Protein AF-A0A2D4F8S1-F1 (afdb_monomer)

Organism: Micrurus corallinus (NCBI:txid54390)

Secondary structure (DSSP, 8-state):
------SSS-HHHHHHHHHHHHHH---HHHHHHHSTT---B-TTTSSSB--HHIIIIISHHHHHHHHHHHHHHHHHHTS-----HHHHTT----HHHHTT--

pLDDT: mean 84.03, std 15.32, range [35.69, 96.81]

Radius of gyration: 16.52 Å; Cα contacts (8 Å, |Δi|>4): 93; chains: 1; bounding box: 37×22×46 Å

Structure (mmCIF, N/CA/C/O backbone):
data_AF-A0A2D4F8S1-F1
#
_entry.id   AF-A0A2D4F8S1-F1
#
loop_
_atom_site.group_PDB
_atom_site.id
_atom_site.type_symbol
_atom_site.label_atom_id
_atom_site.label_alt_id
_atom_site.label_comp_id
_atom_site.label_asym_id
_atom_site.label_entity_id
_atom_site.label_seq_id
_atom_site.pdbx_PDB_ins_code
_atom_site.Cartn_x
_atom_site.Cartn_y
_atom_site.Cartn_z
_atom_site.occupancy
_atom_site.B_iso_or_equiv
_atom_site.auth_seq_id
_atom_site.auth_comp_id
_atom_site.auth_asym_id
_atom_site.auth_atom_id
_atom_site.pdbx_PDB_model_num
ATOM 1 N N . TRP A 1 1 ? -17.688 -1.858 -0.397 1.00 44.00 1 TRP A N 1
ATOM 2 C CA . TRP A 1 1 ? -17.662 -0.426 -0.772 1.00 44.00 1 TRP A CA 1
ATOM 3 C C . TRP A 1 1 ? -18.446 0.490 0.177 1.00 44.00 1 TRP A C 1
ATOM 5 O O . TRP A 1 1 ? -18.243 1.694 0.109 1.00 44.00 1 TRP A O 1
ATOM 15 N N . SER A 1 2 ? -19.278 -0.029 1.090 1.00 47.50 2 SER A N 1
ATOM 16 C CA . SER A 1 2 ? -20.077 0.763 2.047 1.00 47.50 2 SER A CA 1
ATOM 17 C C . SER A 1 2 ? -19.371 1.128 3.368 1.00 47.50 2 SER A C 1
ATOM 19 O O . SER A 1 2 ? -19.903 1.921 4.135 1.00 47.50 2 SER A O 1
ATOM 21 N N . GLN A 1 3 ? -18.172 0.602 3.638 1.00 55.06 3 GLN A N 1
ATOM 22 C CA . GLN A 1 3 ? -17.502 0.703 4.945 1.00 55.06 3 GLN A CA 1
ATOM 23 C C . GLN A 1 3 ? -16.274 1.619 4.905 1.00 55.06 3 GLN A C 1
ATOM 25 O O . GLN A 1 3 ? -15.139 1.160 4.966 1.00 55.06 3 GLN A O 1
ATOM 30 N N . ASN A 1 4 ? -16.475 2.926 4.742 1.00 49.56 4 ASN A N 1
ATOM 31 C CA . ASN A 1 4 ? -15.375 3.891 4.789 1.00 49.56 4 ASN A CA 1
ATOM 32 C C . ASN A 1 4 ? -15.667 4.985 5.817 1.00 49.56 4 ASN A C 1
ATOM 34 O O . ASN A 1 4 ? -16.560 5.807 5.619 1.00 49.56 4 ASN A O 1
ATOM 38 N N . TYR A 1 5 ? -14.857 5.036 6.878 1.00 48.81 5 TYR A N 1
ATOM 39 C CA . TYR A 1 5 ? -14.778 6.188 7.775 1.00 48.81 5 TYR A CA 1
ATOM 40 C C . TYR A 1 5 ? -14.303 7.414 6.971 1.00 48.81 5 TYR A C 1
ATOM 42 O O . TYR A 1 5 ? -13.324 7.369 6.204 1.00 48.81 5 TYR A O 1
ATOM 50 N N . LYS A 1 6 ? -15.071 8.502 7.058 1.00 47.81 6 LYS A N 1
ATOM 51 C CA . LYS A 1 6 ? -14.933 9.673 6.191 1.00 47.81 6 LYS A CA 1
ATOM 52 C C . LYS A 1 6 ? -13.911 10.660 6.765 1.00 47.81 6 LYS A C 1
ATOM 54 O O . LYS A 1 6 ? -14.285 11.664 7.347 1.00 47.81 6 LYS A O 1
ATOM 59 N N . MET A 1 7 ? -12.622 10.415 6.523 1.00 52.19 7 MET A N 1
ATOM 60 C CA . MET A 1 7 ? -11.599 11.478 6.623 1.00 52.19 7 MET A CA 1
ATOM 61 C C . MET A 1 7 ? -11.839 12.583 5.571 1.00 52.19 7 MET A C 1
ATOM 63 O O . MET A 1 7 ? -11.518 13.742 5.785 1.00 52.19 7 MET A O 1
ATOM 67 N N . THR A 1 8 ? -12.458 12.224 4.440 1.00 53.16 8 THR A N 1
ATOM 68 C CA . THR A 1 8 ? -13.075 13.126 3.455 1.00 53.16 8 THR A CA 1
ATOM 69 C C . THR A 1 8 ? -14.410 12.517 3.026 1.00 53.16 8 THR A C 1
ATOM 71 O O . THR A 1 8 ? -14.501 11.310 2.792 1.00 53.16 8 THR A O 1
ATOM 74 N N . MET A 1 9 ? -15.469 13.333 2.967 1.00 57.84 9 MET A N 1
ATOM 75 C CA . MET A 1 9 ? -16.849 12.862 2.762 1.00 57.84 9 MET A CA 1
ATOM 76 C C . MET A 1 9 ? -17.151 12.346 1.346 1.00 57.84 9 MET A C 1
ATOM 78 O O . MET A 1 9 ? -18.172 11.685 1.150 1.00 57.84 9 MET A O 1
ATOM 82 N N . SER A 1 10 ? -16.262 12.610 0.384 1.00 71.44 10 SER A N 1
ATOM 83 C CA . SER A 1 10 ? -16.444 12.277 -1.027 1.00 71.44 10 SER A CA 1
ATOM 84 C C . SER A 1 10 ? -15.640 11.035 -1.419 1.00 71.44 10 SER A C 1
ATOM 86 O O . SER A 1 10 ? -14.408 11.054 -1.462 1.00 71.44 10 SER A O 1
ATOM 88 N N . THR A 1 11 ? -16.346 9.951 -1.746 1.00 71.50 11 THR A N 1
ATOM 89 C CA . THR A 1 11 ? -15.774 8.749 -2.377 1.00 71.50 11 THR A CA 1
ATOM 90 C C . THR A 1 11 ? -15.051 9.096 -3.676 1.00 71.50 11 THR A C 1
ATOM 92 O O . THR A 1 11 ? -13.949 8.603 -3.904 1.00 71.50 11 THR A O 1
ATOM 95 N N . ALA A 1 12 ? -15.609 10.023 -4.459 1.00 71.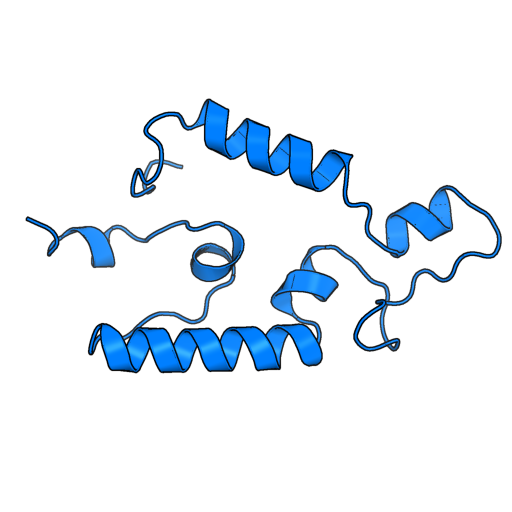38 12 ALA A N 1
ATOM 96 C CA . ALA A 1 12 ? -14.995 10.523 -5.683 1.00 71.38 12 ALA A CA 1
ATOM 97 C C . ALA A 1 12 ? -13.649 11.214 -5.419 1.00 71.38 12 ALA A C 1
ATOM 99 O O . ALA A 1 12 ? -12.713 11.047 -6.193 1.00 71.38 12 ALA A O 1
ATOM 100 N N . TYR A 1 13 ? -13.504 11.942 -4.307 1.00 73.38 13 TYR A N 1
ATOM 101 C CA . TYR A 1 13 ? -12.229 12.570 -3.952 1.00 73.38 13 TYR A CA 1
ATOM 102 C C . TYR A 1 13 ? -11.150 11.537 -3.592 1.00 73.38 13 TYR A C 1
ATOM 104 O O . TYR A 1 13 ? -10.035 11.622 -4.106 1.00 73.38 13 TYR A O 1
ATOM 112 N N . LYS A 1 14 ? -11.477 10.522 -2.775 1.00 77.44 14 LYS A N 1
ATOM 113 C CA . LYS A 1 14 ? -10.544 9.414 -2.477 1.00 77.44 14 LYS A CA 1
ATOM 114 C C . LYS A 1 14 ? -10.147 8.659 -3.747 1.00 77.44 14 LYS A C 1
ATOM 116 O O . LYS A 1 14 ? -8.969 8.395 -3.966 1.00 77.44 14 LYS A O 1
ATOM 121 N N . GLU A 1 15 ? -11.114 8.348 -4.605 1.00 78.19 15 GLU A N 1
ATOM 122 C CA . GLU A 1 15 ? -10.859 7.697 -5.890 1.00 78.19 15 GLU A CA 1
ATOM 123 C C . GLU A 1 15 ? -9.964 8.555 -6.795 1.00 78.19 15 GLU A C 1
ATOM 125 O O . GLU A 1 15 ? -9.005 8.046 -7.375 1.00 78.19 15 GLU A O 1
ATOM 130 N N . ASN A 1 16 ? -10.219 9.863 -6.870 1.00 77.94 16 ASN A N 1
ATOM 131 C CA . ASN A 1 16 ? -9.394 10.799 -7.627 1.00 77.94 16 ASN A CA 1
ATOM 132 C C . ASN A 1 16 ? -7.968 10.883 -7.074 1.00 77.94 16 ASN A C 1
ATOM 134 O O . ASN A 1 16 ? -7.026 10.893 -7.862 1.00 77.94 16 ASN A O 1
ATOM 138 N N . LEU A 1 17 ? -7.784 10.873 -5.750 1.00 80.25 17 LEU A N 1
ATOM 139 C CA . LEU A 1 17 ? -6.459 10.807 -5.132 1.00 80.25 17 LEU A CA 1
ATOM 140 C C . LEU A 1 17 ? -5.718 9.527 -5.520 1.00 80.25 17 LEU A C 1
ATOM 142 O O . LEU A 1 17 ? -4.558 9.604 -5.921 1.00 80.25 17 LEU A O 1
ATOM 146 N N . TYR A 1 18 ? -6.377 8.366 -5.476 1.00 80.81 18 TYR A N 1
ATOM 147 C CA . TYR A 1 18 ? -5.765 7.117 -5.932 1.00 80.81 18 TYR A CA 1
ATOM 148 C C . TYR A 1 18 ? -5.406 7.175 -7.415 1.00 80.81 18 TYR A C 1
ATOM 150 O O . TYR A 1 18 ? -4.278 6.857 -7.785 1.00 80.81 18 TYR A O 1
ATOM 158 N N . LYS A 1 19 ? -6.322 7.639 -8.272 1.00 78.06 19 LYS A N 1
ATOM 159 C CA . LYS A 1 19 ? -6.068 7.806 -9.711 1.00 78.06 19 LYS A CA 1
ATOM 160 C C . LYS A 1 19 ? -4.885 8.732 -9.972 1.00 78.06 19 LYS A C 1
ATOM 162 O O . LYS A 1 19 ? -4.032 8.395 -10.788 1.00 78.06 19 LYS A O 1
ATOM 167 N N . MET A 1 20 ? -4.806 9.858 -9.266 1.00 75.38 20 MET A N 1
ATOM 168 C CA . MET A 1 20 ? -3.680 10.785 -9.350 1.00 75.38 20 MET A CA 1
ATOM 169 C C . MET A 1 20 ? -2.391 10.097 -8.913 1.00 75.38 20 MET A C 1
ATOM 171 O O . MET A 1 20 ? -1.433 10.053 -9.681 1.00 75.38 20 MET A O 1
ATOM 175 N N . PHE A 1 21 ? -2.378 9.476 -7.738 1.00 79.44 21 PHE A N 1
ATOM 176 C CA . PHE A 1 21 ? -1.206 8.777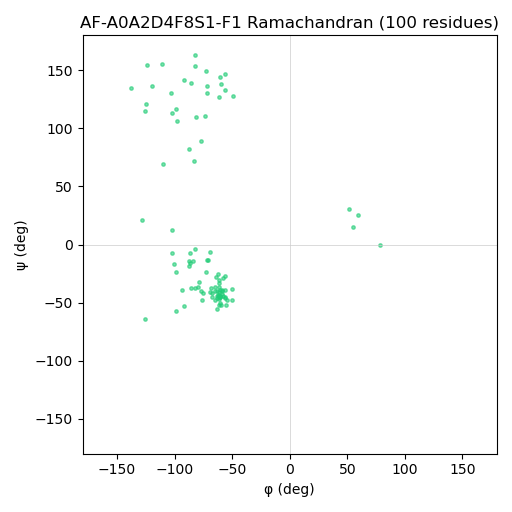 -7.227 1.00 79.44 21 PHE A CA 1
ATOM 177 C C . PHE A 1 21 ? -0.699 7.703 -8.200 1.00 79.44 21 PHE A C 1
ATOM 179 O O . PHE A 1 21 ? 0.487 7.671 -8.517 1.00 79.44 21 PHE A O 1
ATOM 186 N N . TYR A 1 22 ? -1.590 6.877 -8.753 1.00 77.94 22 TYR A N 1
ATOM 187 C CA . TYR A 1 22 ? -1.228 5.839 -9.722 1.00 77.94 22 TYR A CA 1
ATOM 188 C C . TYR A 1 22 ? -0.864 6.382 -11.112 1.00 77.94 22 TYR A C 1
ATOM 190 O O . TYR A 1 22 ? -0.149 5.715 -11.863 1.00 77.94 22 TYR A O 1
ATOM 198 N N . ARG A 1 23 ? -1.332 7.581 -11.477 1.00 83.19 23 ARG A N 1
ATOM 199 C CA . ARG A 1 23 ? -0.938 8.257 -12.719 1.00 83.19 23 ARG A CA 1
ATOM 200 C C . ARG A 1 23 ? 0.470 8.842 -12.616 1.00 83.19 23 ARG A C 1
ATOM 202 O O . ARG A 1 23 ? 1.234 8.710 -13.567 1.00 83.19 23 ARG A O 1
ATOM 209 N N . TRP A 1 24 ? 0.811 9.449 -11.479 1.00 82.38 24 TRP A N 1
ATOM 210 C CA . TRP A 1 24 ? 2.102 10.116 -11.271 1.00 82.38 24 TRP A CA 1
ATOM 211 C C . TRP A 1 24 ? 3.203 9.167 -10.799 1.00 82.38 24 TRP A C 1
ATOM 213 O O . TRP A 1 24 ? 4.344 9.281 -11.237 1.00 82.38 24 TRP A O 1
ATOM 223 N N . HIS A 1 25 ? 2.879 8.192 -9.950 1.00 85.69 25 HIS A N 1
ATOM 224 C CA . HIS A 1 25 ? 3.843 7.204 -9.492 1.00 85.69 25 HIS A CA 1
ATOM 225 C C . HIS A 1 25 ? 3.713 5.925 -10.309 1.00 85.69 25 HIS A C 1
ATOM 227 O O . HIS A 1 25 ? 2.813 5.126 -10.076 1.00 85.69 25 HIS A O 1
ATOM 233 N N . LEU A 1 26 ? 4.663 5.664 -11.206 1.00 91.19 26 LEU A N 1
ATOM 234 C CA . LEU A 1 26 ? 4.730 4.402 -11.949 1.00 91.19 26 LEU A CA 1
ATOM 235 C C . LEU A 1 26 ? 5.618 3.375 -11.224 1.00 91.19 26 LEU A C 1
ATOM 237 O O . LEU A 1 26 ? 6.643 3.757 -10.659 1.00 91.19 26 LEU A O 1
ATOM 241 N N . PRO A 1 27 ? 5.263 2.079 -11.222 1.00 93.50 27 PRO A N 1
ATOM 242 C CA . PRO A 1 27 ? 6.081 1.047 -10.612 1.00 93.50 27 PRO A CA 1
ATOM 243 C C . PRO A 1 27 ? 7.201 0.623 -11.590 1.00 93.50 27 PRO A C 1
ATOM 245 O O . PRO A 1 27 ? 7.007 0.703 -12.810 1.00 93.50 27 PRO A O 1
ATOM 248 N N . PRO A 1 28 ? 8.350 0.120 -11.099 1.00 95.25 28 PRO A N 1
ATOM 249 C CA . PRO A 1 28 ? 9.485 -0.319 -11.916 1.00 95.25 28 PRO A CA 1
ATOM 250 C C . PRO A 1 28 ? 9.088 -1.273 -13.044 1.00 95.25 28 PRO A C 1
ATOM 252 O O . PRO A 1 28 ? 9.570 -1.153 -14.165 1.00 95.25 28 PRO A O 1
ATOM 255 N N . THR A 1 29 ? 8.142 -2.174 -12.775 1.00 95.31 29 THR A N 1
ATOM 256 C CA . THR A 1 29 ? 7.583 -3.097 -13.776 1.00 95.31 29 THR A CA 1
ATOM 257 C C . THR A 1 29 ? 6.938 -2.394 -14.969 1.00 95.31 29 THR A C 1
ATOM 259 O O . THR A 1 29 ? 7.097 -2.844 -16.102 1.00 95.31 29 THR A O 1
ATOM 262 N N . ARG A 1 30 ? 6.227 -1.281 -14.752 1.00 94.38 30 ARG A N 1
ATOM 263 C CA . ARG A 1 30 ? 5.630 -0.485 -15.836 1.0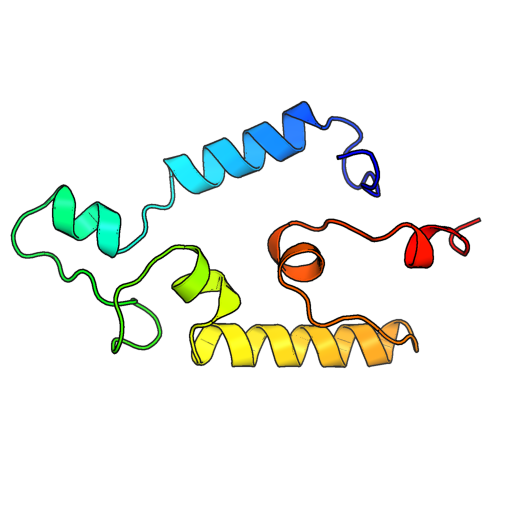0 94.38 30 ARG A CA 1
ATOM 264 C C . ARG A 1 30 ? 6.689 0.362 -16.539 1.00 94.38 30 ARG A C 1
ATOM 266 O O . ARG A 1 30 ? 6.684 0.430 -17.761 1.00 94.38 30 ARG A O 1
ATOM 273 N N . ILE A 1 31 ? 7.621 0.947 -15.787 1.00 94.81 31 ILE A N 1
ATOM 274 C CA . ILE A 1 31 ? 8.706 1.773 -16.337 1.00 94.81 31 ILE A CA 1
ATOM 275 C C . ILE A 1 31 ? 9.601 0.951 -17.271 1.00 94.81 31 ILE A C 1
ATOM 277 O O . ILE A 1 31 ? 9.877 1.391 -18.382 1.00 94.81 31 ILE A O 1
ATOM 281 N N . ALA A 1 32 ? 9.984 -0.263 -16.870 1.00 95.81 32 ALA A N 1
ATOM 282 C CA . ALA A 1 32 ? 10.788 -1.175 -17.687 1.00 95.81 32 ALA A CA 1
ATOM 283 C C . ALA A 1 32 ? 10.098 -1.603 -18.995 1.00 95.81 32 ALA A C 1
ATOM 285 O O . ALA A 1 32 ? 10.770 -1.932 -19.966 1.00 95.81 32 ALA A O 1
ATOM 286 N N . ARG A 1 33 ? 8.758 -1.578 -19.041 1.00 94.75 33 ARG A N 1
ATOM 287 C CA . ARG A 1 33 ? 7.991 -1.820 -20.274 1.00 94.75 33 ARG A CA 1
ATOM 288 C C . ARG A 1 33 ? 7.949 -0.602 -21.195 1.00 94.75 33 ARG A C 1
ATOM 290 O O . ARG A 1 33 ? 7.873 -0.774 -22.403 1.00 94.75 33 ARG A O 1
ATOM 297 N N . MET A 1 34 ? 7.953 0.605 -20.630 1.00 95.56 34 MET A N 1
ATOM 298 C CA . MET A 1 34 ? 7.906 1.858 -21.394 1.00 95.56 34 MET A CA 1
ATOM 299 C C . MET A 1 34 ? 9.279 2.242 -21.954 1.00 95.56 34 MET A C 1
ATOM 301 O O . MET A 1 34 ? 9.368 2.750 -23.066 1.00 95.56 34 MET A O 1
ATOM 305 N N . PHE A 1 35 ? 10.347 1.989 -21.195 1.00 95.75 35 PHE A N 1
ATOM 306 C CA . PHE A 1 35 ? 11.703 2.404 -21.536 1.00 95.75 35 PHE A CA 1
ATOM 307 C C . PHE A 1 35 ? 12.652 1.206 -21.541 1.00 95.75 35 PHE A C 1
ATOM 309 O O . PHE A 1 35 ? 12.849 0.545 -20.518 1.00 95.75 35 PHE A O 1
ATOM 316 N N . LYS A 1 36 ? 13.289 0.962 -22.691 1.00 93.62 36 LYS A N 1
ATOM 317 C CA . LYS A 1 36 ? 14.311 -0.082 -22.839 1.00 93.62 36 LYS A CA 1
ATOM 318 C C . LYS A 1 36 ? 15.497 0.192 -21.902 1.00 93.62 36 LYS A C 1
ATOM 320 O O . LYS A 1 36 ? 15.861 1.340 -21.664 1.00 93.62 36 LYS A O 1
ATOM 325 N N . GLY A 1 37 ? 16.089 -0.870 -21.355 1.00 92.25 37 GLY A N 1
ATOM 326 C CA . GLY A 1 37 ? 17.261 -0.785 -20.473 1.00 92.25 37 GLY A CA 1
ATOM 327 C C . GLY A 1 37 ? 16.968 -0.376 -19.024 1.00 92.25 37 GLY A C 1
ATOM 328 O O . GLY A 1 37 ? 17.890 -0.312 -18.213 1.00 92.25 37 GLY A O 1
ATOM 329 N N . LYS A 1 38 ? 15.706 -0.121 -18.652 1.00 95.81 38 LYS A N 1
ATOM 330 C CA . LYS A 1 38 ? 15.329 0.092 -17.247 1.00 95.81 38 LYS A CA 1
ATOM 331 C C . LYS A 1 38 ? 15.051 -1.240 -16.549 1.00 95.81 38 LYS A C 1
ATOM 333 O O . LYS A 1 38 ? 14.408 -2.127 -17.102 1.00 95.81 38 LYS A O 1
ATOM 338 N N . SER A 1 39 ? 15.518 -1.363 -15.307 1.00 95.19 39 SER A N 1
ATOM 339 C CA . SER A 1 39 ? 15.270 -2.543 -14.474 1.00 95.19 39 SER A CA 1
ATOM 340 C C . SER A 1 39 ? 13.817 -2.592 -14.003 1.00 95.19 39 SER A C 1
ATOM 342 O O . SER A 1 39 ? 13.268 -1.589 -13.546 1.00 95.19 39 SER A O 1
ATOM 344 N N . ASN A 1 40 ? 13.207 -3.776 -14.065 1.00 96.31 40 ASN A N 1
ATOM 345 C CA . ASN A 1 40 ? 11.869 -4.020 -13.526 1.00 96.31 40 ASN A CA 1
ATOM 346 C C . ASN A 1 40 ? 11.872 -4.296 -12.012 1.00 96.31 40 ASN A C 1
ATOM 348 O O . ASN A 1 40 ? 10.801 -4.468 -11.427 1.00 96.31 40 ASN A O 1
ATOM 352 N N . LYS A 1 41 ? 13.050 -4.364 -11.379 1.00 96.81 41 LYS A N 1
ATOM 353 C CA . LYS A 1 41 ? 13.211 -4.723 -9.968 1.00 96.81 41 LYS A CA 1
ATOM 354 C C . LYS A 1 41 ? 12.739 -3.603 -9.042 1.00 96.81 41 LYS A C 1
ATOM 356 O O . LYS A 1 41 ? 12.826 -2.420 -9.362 1.00 96.81 41 LYS A O 1
ATOM 361 N N . CYS A 1 42 ? 12.243 -3.988 -7.872 1.00 95.56 42 CYS A N 1
ATOM 362 C CA . CYS A 1 42 ? 11.838 -3.077 -6.809 1.00 95.56 42 CYS A CA 1
ATOM 363 C C . CYS A 1 42 ? 12.986 -2.138 -6.403 1.00 95.56 42 CYS A C 1
ATOM 365 O O . CYS A 1 42 ? 14.092 -2.601 -6.143 1.00 95.56 42 CYS A O 1
ATOM 367 N N . TRP A 1 43 ? 12.716 -0.835 -6.275 1.00 93.81 43 TRP A N 1
ATOM 368 C CA . TRP A 1 43 ? 13.717 0.154 -5.841 1.00 93.81 43 TRP A CA 1
ATOM 369 C C . TRP A 1 43 ? 14.090 0.072 -4.360 1.00 93.81 43 TRP A C 1
ATOM 371 O O . TRP A 1 43 ? 15.039 0.717 -3.945 1.00 93.81 43 TRP A O 1
ATOM 381 N N . LYS A 1 44 ? 13.310 -0.659 -3.556 1.00 93.00 44 LYS A N 1
ATOM 382 C CA . LYS A 1 44 ? 13.554 -0.800 -2.116 1.00 93.00 44 LYS A CA 1
ATOM 383 C C . LYS A 1 44 ? 14.429 -2.016 -1.818 1.00 93.00 44 LYS A C 1
ATOM 385 O O . LYS A 1 44 ? 15.433 -1.891 -1.137 1.00 93.00 44 LYS A O 1
ATOM 390 N N . CYS A 1 45 ? 14.042 -3.194 -2.314 1.00 94.75 45 CYS A N 1
ATOM 391 C CA . CYS A 1 45 ? 14.754 -4.442 -2.019 1.00 94.75 45 CYS A CA 1
ATOM 392 C C . CYS A 1 45 ? 15.687 -4.910 -3.142 1.00 94.75 45 CYS A C 1
ATOM 394 O O . CYS A 1 45 ? 16.516 -5.775 -2.901 1.00 94.75 45 CYS A O 1
ATOM 396 N N . HIS A 1 46 ? 15.541 -4.402 -4.371 1.00 94.56 46 HIS A N 1
ATOM 397 C CA . HIS A 1 46 ? 16.321 -4.810 -5.548 1.00 94.56 46 HIS A CA 1
ATOM 398 C C . HIS A 1 46 ? 16.305 -6.319 -5.885 1.00 94.56 46 HIS A C 1
ATOM 400 O O . HIS A 1 46 ? 17.109 -6.764 -6.702 1.00 94.56 46 HIS A O 1
ATOM 406 N N . GLN A 1 47 ? 15.376 -7.104 -5.324 1.00 93.19 47 GLN A N 1
ATOM 407 C CA . GLN A 1 47 ? 15.303 -8.558 -5.538 1.00 93.19 47 GLN A CA 1
ATOM 408 C C . GLN A 1 47 ? 14.258 -8.958 -6.589 1.00 93.19 47 GLN A C 1
ATOM 410 O O . GLN A 1 47 ? 14.576 -9.586 -7.595 1.00 93.19 47 GLN A O 1
ATOM 415 N N . ILE A 1 48 ? 13.002 -8.569 -6.364 1.00 95.25 48 ILE A N 1
ATOM 416 C CA . ILE A 1 48 ? 11.822 -9.049 -7.104 1.00 95.25 48 ILE A CA 1
ATOM 417 C C . ILE A 1 48 ? 11.261 -7.900 -7.960 1.00 95.25 48 ILE A C 1
ATOM 419 O O . ILE A 1 48 ? 11.482 -6.730 -7.618 1.00 95.25 48 ILE A O 1
ATOM 423 N N . PRO A 1 49 ? 10.540 -8.175 -9.067 1.00 96.56 49 PRO A N 1
ATOM 424 C CA . PRO A 1 49 ? 9.858 -7.141 -9.829 1.00 96.56 49 PRO A CA 1
ATOM 425 C C . PRO A 1 49 ? 9.004 -6.212 -8.955 1.00 96.56 49 PRO A C 1
ATOM 427 O O . PRO A 1 49 ? 8.163 -6.644 -8.167 1.00 96.56 49 PRO A O 1
ATOM 430 N N . GLY A 1 50 ? 9.225 -4.906 -9.100 1.00 95.62 50 GLY A N 1
ATOM 431 C CA . GLY A 1 50 ? 8.500 -3.885 -8.358 1.00 95.62 50 GLY A CA 1
ATOM 432 C C . GLY A 1 50 ? 7.110 -3.693 -8.946 1.00 95.62 50 GLY A C 1
ATOM 433 O O . GLY A 1 50 ? 6.936 -2.872 -9.844 1.00 95.62 50 GLY A O 1
ATOM 434 N N . SER A 1 51 ? 6.127 -4.461 -8.478 1.00 94.69 51 SER A N 1
ATOM 435 C CA . SER A 1 51 ? 4.705 -4.127 -8.628 1.00 94.69 51 SER A CA 1
ATOM 436 C C . SER A 1 51 ? 4.283 -3.140 -7.533 1.00 94.69 51 SER A C 1
ATOM 438 O O . SER A 1 51 ? 4.974 -3.015 -6.521 1.00 94.69 51 SER A O 1
ATOM 440 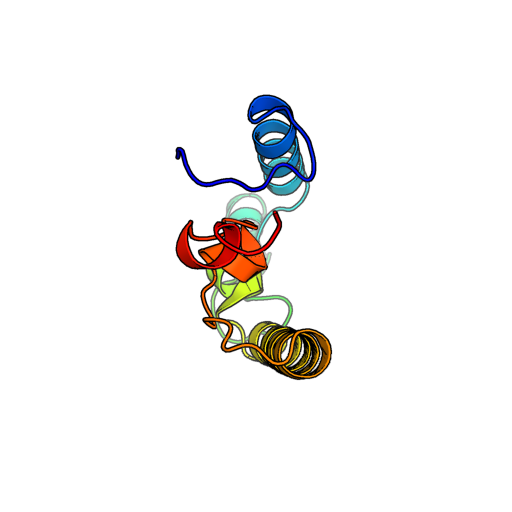N N . TYR A 1 52 ? 3.142 -2.458 -7.689 1.00 91.50 52 TYR A N 1
ATOM 441 C CA . TYR A 1 52 ? 2.617 -1.597 -6.619 1.00 91.50 52 TYR A CA 1
ATOM 442 C C . TYR A 1 52 ? 2.448 -2.374 -5.314 1.00 91.50 52 TYR A C 1
ATOM 444 O O . TYR A 1 52 ? 2.985 -1.977 -4.284 1.00 91.50 52 TYR A O 1
ATOM 452 N N . TYR A 1 53 ? 1.757 -3.513 -5.365 1.00 92.44 53 TYR A N 1
ATOM 453 C CA . TYR A 1 53 ? 1.514 -4.314 -4.171 1.00 92.44 53 TYR A CA 1
ATOM 454 C C . TYR A 1 53 ? 2.820 -4.760 -3.503 1.00 92.44 53 TYR A C 1
ATOM 456 O O . TYR A 1 53 ? 2.957 -4.660 -2.284 1.00 92.44 53 TYR A O 1
ATOM 464 N N . HIS A 1 54 ? 3.825 -5.149 -4.295 1.00 94.69 54 HIS A N 1
ATOM 465 C CA . HIS A 1 54 ? 5.131 -5.480 -3.745 1.00 94.69 54 HIS A CA 1
ATOM 466 C C . HIS A 1 54 ? 5.778 -4.273 -3.069 1.00 94.69 54 HIS A C 1
ATOM 468 O O . HIS A 1 54 ? 6.119 -4.331 -1.894 1.00 94.69 54 HIS A O 1
ATOM 474 N N . MET A 1 55 ? 5.922 -3.159 -3.784 1.00 93.88 55 MET A N 1
ATOM 475 C CA . MET A 1 55 ? 6.627 -1.981 -3.277 1.00 93.88 55 MET A CA 1
ATOM 476 C C . MET A 1 55 ? 5.997 -1.378 -2.024 1.00 93.88 55 MET A C 1
ATOM 478 O O . MET A 1 55 ? 6.725 -0.829 -1.198 1.00 93.88 55 MET A O 1
ATOM 482 N N . TRP A 1 56 ? 4.672 -1.456 -1.900 1.00 92.56 56 TRP A N 1
ATOM 483 C CA . TRP A 1 56 ? 3.929 -0.821 -0.817 1.00 92.56 56 TRP A CA 1
ATOM 484 C C . TRP A 1 56 ? 3.578 -1.766 0.324 1.00 92.56 56 TRP A C 1
ATOM 486 O O . TRP A 1 56 ? 3.393 -1.277 1.428 1.00 92.56 56 TRP A O 1
ATOM 496 N N . TRP A 1 57 ? 3.511 -3.082 0.105 1.00 94.81 57 TRP A N 1
ATOM 497 C CA . TRP A 1 57 ? 3.103 -4.034 1.142 1.00 94.81 57 TRP A CA 1
ATOM 498 C C . TRP A 1 57 ? 4.117 -5.153 1.364 1.00 94.81 57 TRP A C 1
ATOM 500 O O . TRP A 1 57 ? 4.695 -5.262 2.443 1.00 94.81 57 TRP A O 1
ATOM 510 N N . THR A 1 58 ? 4.350 -5.996 0.354 1.00 95.69 58 THR A N 1
ATOM 511 C CA . THR A 1 58 ? 5.065 -7.269 0.564 1.00 95.69 58 THR A CA 1
ATOM 512 C C . THR A 1 58 ? 6.587 -7.137 0.543 1.00 95.69 58 THR A C 1
ATOM 514 O O . THR A 1 58 ? 7.284 -8.078 0.913 1.00 95.69 58 THR A O 1
ATOM 517 N N . CYS A 1 59 ? 7.129 -6.013 0.070 1.00 96.12 59 CYS A N 1
ATOM 518 C CA . CYS A 1 59 ? 8.561 -5.736 0.088 1.00 96.12 59 CYS A CA 1
ATOM 519 C C . CYS A 1 59 ? 9.077 -5.744 1.530 1.00 96.12 59 CYS A C 1
ATOM 521 O O . CYS A 1 59 ? 8.454 -5.145 2.402 1.00 96.12 59 CYS A O 1
ATOM 523 N N . SER A 1 60 ? 10.250 -6.339 1.768 1.00 95.44 60 SER A N 1
ATOM 524 C CA . SER A 1 60 ? 10.876 -6.414 3.099 1.00 95.44 60 SER A CA 1
ATOM 525 C C . SER A 1 60 ? 10.946 -5.050 3.789 1.00 95.44 60 SER A C 1
ATOM 527 O O . SER A 1 60 ? 10.510 -4.906 4.927 1.00 95.44 60 SER A O 1
ATOM 529 N N . GLU A 1 61 ? 11.416 -4.030 3.070 1.00 94.25 61 GLU A N 1
ATOM 530 C CA . GLU A 1 61 ? 11.556 -2.676 3.613 1.00 94.25 61 GLU A CA 1
ATOM 531 C C . GLU A 1 61 ? 10.207 -2.004 3.889 1.00 94.25 61 GLU A C 1
ATOM 533 O O . GLU A 1 61 ? 10.047 -1.325 4.902 1.00 94.25 61 GLU A O 1
ATOM 538 N N . ALA A 1 62 ? 9.206 -2.229 3.031 1.00 94.31 62 ALA A N 1
ATOM 539 C CA . ALA A 1 62 ? 7.855 -1.720 3.265 1.00 94.31 62 ALA A CA 1
ATOM 540 C C . ALA A 1 62 ? 7.211 -2.412 4.473 1.00 94.31 62 ALA A C 1
ATOM 542 O O . ALA A 1 62 ? 6.620 -1.752 5.323 1.00 94.31 62 ALA A O 1
ATOM 543 N N . LYS A 1 63 ? 7.390 -3.730 4.594 1.00 95.06 63 LYS A N 1
ATOM 544 C CA . LYS A 1 63 ? 6.881 -4.518 5.713 1.00 95.06 63 LYS A CA 1
ATOM 545 C C . LYS A 1 63 ? 7.472 -4.046 7.041 1.00 95.06 63 LYS A C 1
ATOM 547 O O . LYS A 1 63 ? 6.709 -3.840 7.973 1.00 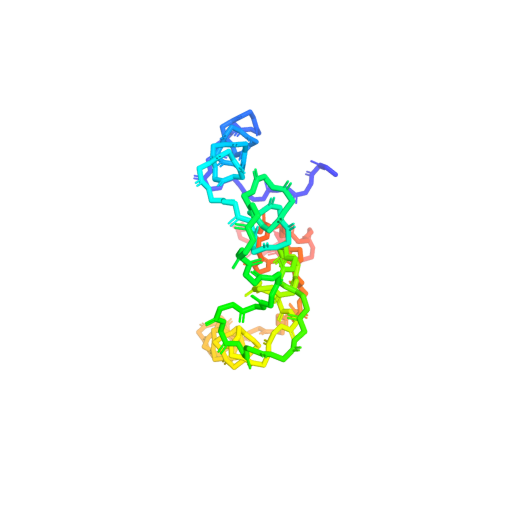95.06 63 LYS A O 1
ATOM 552 N N . LYS A 1 64 ? 8.786 -3.787 7.119 1.00 95.94 64 LYS A N 1
ATOM 553 C CA . LYS A 1 64 ? 9.427 -3.209 8.321 1.00 95.94 64 LYS A CA 1
ATOM 554 C C . LYS A 1 64 ? 8.758 -1.899 8.749 1.00 95.94 64 LYS A C 1
ATOM 556 O O . LYS A 1 64 ? 8.429 -1.732 9.922 1.00 95.94 64 LYS A O 1
ATOM 561 N N . TYR A 1 65 ? 8.531 -0.993 7.795 1.00 94.56 65 TYR A N 1
ATOM 562 C CA . TYR A 1 65 ? 7.843 0.272 8.052 1.00 94.56 65 TYR A CA 1
ATOM 563 C C . TYR A 1 65 ? 6.423 0.042 8.586 1.00 94.56 65 TYR A C 1
ATOM 565 O O . TYR A 1 65 ? 6.081 0.550 9.653 1.00 94.56 65 TYR A O 1
ATOM 573 N N . TRP A 1 66 ? 5.617 -0.765 7.893 1.00 95.50 66 TRP A N 1
ATOM 574 C CA . TRP A 1 66 ? 4.229 -1.009 8.283 1.00 95.50 66 TRP A CA 1
ATOM 575 C C . TRP A 1 66 ? 4.101 -1.737 9.614 1.00 95.50 66 TRP A C 1
ATOM 577 O O . TRP A 1 66 ? 3.224 -1.386 10.396 1.00 95.50 66 TRP A O 1
ATOM 587 N N . THR A 1 67 ? 4.994 -2.678 9.920 1.00 96.50 67 THR A N 1
ATOM 588 C CA . THR A 1 67 ? 5.040 -3.328 11.233 1.00 96.50 67 THR A CA 1
ATOM 589 C C . THR A 1 67 ? 5.257 -2.301 12.343 1.00 96.50 67 THR A C 1
ATOM 591 O O . THR A 1 67 ? 4.569 -2.351 13.358 1.00 96.50 67 THR A O 1
ATOM 594 N N . ARG A 1 68 ? 6.152 -1.320 12.150 1.00 96.56 68 ARG A N 1
ATOM 595 C CA . ARG A 1 68 ? 6.365 -0.256 13.142 1.00 96.56 68 ARG A CA 1
ATOM 596 C C . ARG A 1 68 ? 5.112 0.595 13.335 1.00 96.56 68 ARG A C 1
ATOM 598 O O . ARG A 1 68 ? 4.724 0.839 14.471 1.00 96.56 68 ARG A O 1
ATOM 605 N N . ILE A 1 69 ? 4.466 1.006 12.243 1.00 95.00 69 ILE A N 1
ATOM 606 C CA . ILE A 1 69 ? 3.209 1.768 12.308 1.00 95.00 69 ILE A CA 1
ATOM 607 C C . ILE A 1 69 ? 2.109 0.952 12.997 1.00 95.00 69 ILE A C 1
ATOM 609 O O . ILE A 1 69 ? 1.366 1.485 13.811 1.00 95.00 69 ILE A O 1
ATOM 613 N N . HIS A 1 70 ? 2.014 -0.346 12.716 1.00 95.12 70 HIS A N 1
ATOM 614 C CA . HIS A 1 70 ? 1.037 -1.238 13.337 1.00 95.12 70 HIS A CA 1
ATOM 615 C C . HIS A 1 70 ? 1.229 -1.371 14.846 1.00 95.12 70 HIS A C 1
ATOM 617 O O . HIS A 1 70 ? 0.246 -1.280 15.578 1.00 95.12 70 HIS A O 1
ATOM 623 N N . ILE A 1 71 ? 2.472 -1.532 15.308 1.00 95.94 71 ILE A N 1
ATOM 624 C CA . ILE A 1 71 ? 2.805 -1.557 16.740 1.00 95.94 71 ILE A CA 1
ATOM 625 C C . ILE A 1 71 ? 2.417 -0.226 17.389 1.00 95.94 71 ILE A C 1
ATOM 627 O O . ILE A 1 71 ? 1.657 -0.224 18.353 1.00 95.94 71 ILE A O 1
ATOM 631 N N . TRP A 1 72 ? 2.831 0.897 16.798 1.00 95.81 72 TRP A N 1
ATOM 632 C CA . TRP A 1 72 ? 2.491 2.235 17.294 1.00 95.81 72 TRP A CA 1
ATOM 633 C C . TRP A 1 72 ? 0.980 2.453 17.403 1.00 95.81 72 TRP A C 1
ATOM 635 O O . TRP A 1 72 ? 0.486 2.948 18.412 1.00 95.81 72 TRP A O 1
ATOM 645 N N . LEU A 1 73 ? 0.217 2.059 16.382 1.00 92.44 73 LEU A N 1
ATOM 646 C CA . LEU A 1 73 ? -1.238 2.186 16.411 1.00 92.44 73 LEU A CA 1
ATOM 647 C C . LEU A 1 73 ? -1.861 1.308 17.500 1.00 92.44 73 LEU A C 1
ATOM 649 O O . LEU A 1 73 ? -2.787 1.759 18.174 1.00 92.44 73 LEU A O 1
ATOM 653 N N . LYS A 1 74 ? -1.363 0.083 17.700 1.00 92.69 74 LYS A N 1
ATOM 654 C CA . LYS A 1 74 ? -1.823 -0.800 18.782 1.00 92.69 74 LYS A CA 1
ATOM 655 C C . LYS A 1 74 ? -1.558 -0.193 20.159 1.00 92.69 74 LYS A C 1
ATOM 657 O O . LYS A 1 74 ? -2.450 -0.227 21.000 1.00 92.69 74 LYS A O 1
ATOM 662 N N . GLU A 1 75 ? -0.382 0.390 20.372 1.00 94.88 75 GLU A N 1
ATOM 663 C CA . GLU A 1 75 ? -0.009 1.039 21.637 1.00 94.88 75 GLU A CA 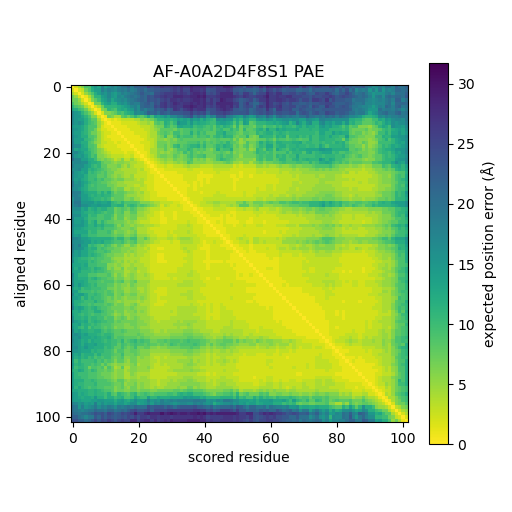1
ATOM 664 C C . GLU A 1 75 ? -0.879 2.268 21.925 1.00 94.88 75 GLU A C 1
ATOM 666 O 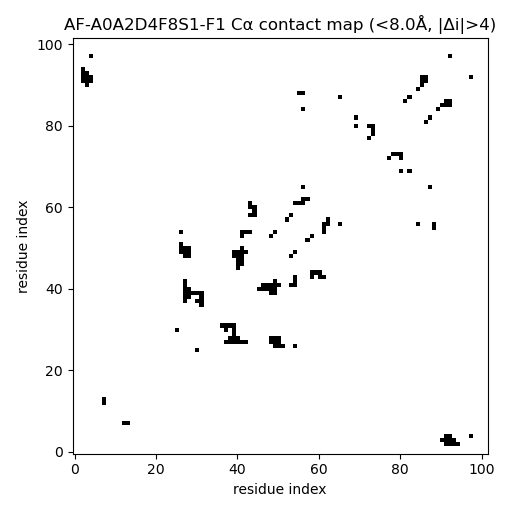O . GLU A 1 75 ? -1.441 2.391 23.012 1.00 94.88 75 GLU A O 1
ATOM 671 N N . MET A 1 76 ? -1.057 3.140 20.930 1.00 93.88 76 MET A N 1
ATOM 672 C CA . MET A 1 76 ? -1.815 4.387 21.082 1.00 93.88 76 MET A CA 1
ATOM 673 C C . MET A 1 76 ? -3.312 4.143 21.275 1.00 93.88 76 MET A C 1
ATOM 675 O O . MET A 1 76 ? -3.957 4.803 22.084 1.00 93.88 76 MET A O 1
ATOM 679 N N . THR A 1 77 ? -3.881 3.192 20.531 1.00 88.56 77 THR A N 1
ATOM 680 C CA . THR A 1 77 ? -5.321 2.897 20.600 1.00 88.56 77 THR A CA 1
ATOM 681 C C . THR A 1 77 ? -5.674 1.883 21.680 1.00 88.56 77 THR A C 1
ATOM 683 O O . THR A 1 77 ? -6.852 1.739 21.998 1.00 88.56 77 THR A O 1
ATOM 686 N N . LYS A 1 78 ? -4.682 1.161 22.225 1.00 89.75 78 LYS A N 1
ATOM 687 C CA . LYS A 1 78 ? -4.859 0.018 23.137 1.00 89.75 78 LYS A CA 1
ATOM 688 C C . LYS A 1 78 ? -5.827 -1.045 22.593 1.00 89.75 78 LYS A C 1
ATOM 690 O O . LYS A 1 78 ? -6.517 -1.714 23.358 1.00 89.75 78 LYS A O 1
ATOM 695 N N . ARG A 1 79 ? -5.903 -1.200 21.265 1.00 85.06 79 ARG A N 1
ATOM 696 C CA . ARG A 1 79 ? -6.845 -2.098 20.575 1.00 85.06 79 ARG A CA 1
ATOM 697 C C . ARG A 1 79 ? -6.132 -3.085 19.660 1.00 85.06 79 ARG A C 1
ATOM 699 O O . ARG A 1 79 ? -5.057 -2.816 19.124 1.00 85.06 79 ARG A O 1
ATOM 706 N N . HIS A 1 80 ? -6.777 -4.228 19.423 1.00 87.00 80 HIS A N 1
ATOM 707 C CA . HIS A 1 80 ? -6.323 -5.163 18.402 1.00 87.00 80 HIS A CA 1
ATOM 708 C C . HIS A 1 80 ? -6.633 -4.621 17.000 1.00 87.00 80 HIS A C 1
ATOM 710 O O . HIS A 1 80 ? -7.784 -4.561 16.565 1.00 87.00 80 HIS A O 1
ATOM 716 N N . ILE A 1 81 ? -5.582 -4.247 16.275 1.00 89.75 81 ILE A N 1
ATOM 717 C CA . ILE A 1 81 ? -5.669 -3.809 14.882 1.00 89.75 81 ILE A CA 1
ATOM 718 C C . ILE A 1 81 ? -5.207 -4.944 13.970 1.00 89.75 81 ILE A C 1
ATOM 720 O O . ILE A 1 81 ? -4.127 -5.501 14.177 1.00 89.75 81 ILE A O 1
ATOM 724 N N . ASP A 1 82 ? -5.997 -5.273 12.951 1.00 91.25 82 ASP A N 1
ATOM 725 C CA . ASP A 1 82 ? -5.637 -6.271 11.944 1.00 91.25 82 ASP A CA 1
ATOM 726 C C . ASP A 1 82 ? -4.534 -5.751 11.015 1.00 91.25 82 ASP A C 1
ATOM 728 O O . ASP A 1 82 ? -4.653 -4.672 10.438 1.00 91.25 82 ASP A O 1
ATOM 732 N N . PHE A 1 83 ? -3.474 -6.537 10.805 1.00 92.06 83 PHE A N 1
ATOM 733 C CA . PHE A 1 83 ? -2.382 -6.170 9.898 1.00 92.06 83 PHE A CA 1
ATOM 734 C C . PHE A 1 83 ? -2.718 -6.507 8.440 1.00 92.06 83 PHE A C 1
ATOM 736 O O . PHE A 1 83 ? -2.202 -7.465 7.862 1.00 92.06 83 PHE A O 1
ATOM 743 N N . LYS A 1 84 ? -3.638 -5.733 7.864 1.00 92.56 84 LYS A N 1
ATOM 744 C CA . LYS A 1 84 ? -4.215 -5.963 6.534 1.00 92.56 84 LYS A CA 1
ATOM 745 C C . LYS A 1 84 ? -3.938 -4.792 5.579 1.00 92.56 84 LYS A C 1
ATOM 747 O O . LYS A 1 84 ? -4.098 -3.638 5.984 1.00 92.56 84 LYS A O 1
ATOM 752 N N . PRO A 1 85 ? -3.556 -5.044 4.314 1.00 91.62 85 PRO A N 1
ATOM 753 C CA . PRO A 1 85 ? -3.254 -3.979 3.357 1.00 91.62 85 PRO A CA 1
ATOM 754 C C . PRO A 1 85 ? -4.457 -3.073 3.077 1.00 91.62 85 PRO A C 1
ATOM 756 O O . PRO A 1 85 ? -4.280 -1.887 2.830 1.00 91.62 85 PRO A O 1
ATOM 759 N N . GLU A 1 86 ? -5.681 -3.587 3.145 1.00 89.06 86 GLU A N 1
ATOM 760 C CA . GLU A 1 86 ? -6.910 -2.813 2.956 1.00 89.06 86 GLU A CA 1
ATOM 761 C C . GLU A 1 86 ? -7.026 -1.699 4.000 1.00 89.06 86 GLU A C 1
ATOM 763 O O . GLU A 1 86 ? -7.402 -0.572 3.680 1.00 89.06 86 GLU A O 1
ATOM 768 N N . LEU A 1 87 ? -6.632 -1.992 5.239 1.00 88.81 87 LEU A N 1
ATOM 769 C CA . LEU A 1 87 ? -6.650 -1.026 6.327 1.00 88.81 87 LEU A CA 1
ATOM 770 C C . LEU A 1 87 ? -5.488 -0.033 6.208 1.00 88.81 87 LEU A C 1
ATOM 772 O O . LEU A 1 87 ? -5.692 1.174 6.294 1.00 88.81 87 LEU A O 1
ATOM 776 N N . PHE A 1 88 ? -4.273 -0.532 5.977 1.00 89.81 88 PHE A N 1
ATOM 777 C CA . PHE A 1 88 ? -3.052 0.280 6.023 1.00 89.81 88 PHE A CA 1
ATOM 778 C C . PHE A 1 88 ? -2.760 1.059 4.735 1.00 89.81 88 PHE A C 1
ATOM 780 O O . PHE A 1 88 ? -2.284 2.189 4.799 1.00 89.81 88 PHE A O 1
ATOM 787 N N . LEU A 1 89 ? -3.039 0.481 3.566 1.00 87.88 89 LEU A N 1
ATOM 788 C CA . LEU A 1 89 ? -2.797 1.123 2.270 1.00 87.88 89 LEU A CA 1
ATOM 789 C C . LEU A 1 89 ? -4.023 1.857 1.746 1.00 87.88 89 LEU A C 1
ATOM 791 O O . LEU A 1 89 ? -3.893 2.926 1.150 1.00 87.88 89 LEU A O 1
ATOM 795 N N . LEU A 1 90 ? -5.208 1.271 1.930 1.00 83.62 90 LEU A N 1
ATOM 796 C CA . LEU A 1 90 ? -6.447 1.804 1.360 1.00 83.62 90 LEU A CA 1
ATOM 797 C C . LEU A 1 90 ? -7.300 2.559 2.388 1.00 83.62 90 LEU A C 1
ATOM 799 O O . LEU A 1 90 ? -8.289 3.185 2.013 1.00 83.62 90 LEU A O 1
ATOM 803 N N . GLY A 1 91 ? -6.939 2.534 3.676 1.00 83.88 91 GLY A N 1
ATOM 804 C CA . GLY A 1 91 ? -7.708 3.211 4.722 1.00 83.88 91 GLY A CA 1
ATOM 805 C C . GLY A 1 91 ? -9.154 2.713 4.828 1.00 83.88 91 GLY A C 1
ATOM 806 O O . GLY A 1 91 ? -10.032 3.473 5.243 1.00 83.88 91 GLY A O 1
ATOM 807 N N . ILE A 1 92 ? -9.416 1.472 4.403 1.00 84.69 92 ILE A N 1
ATOM 808 C CA . ILE A 1 92 ? -10.729 0.835 4.496 1.00 84.69 92 ILE A CA 1
ATOM 809 C C . ILE A 1 92 ? -10.857 0.308 5.919 1.00 84.69 92 ILE A C 1
ATOM 811 O O . ILE A 1 92 ? -10.164 -0.630 6.307 1.00 84.69 92 ILE A O 1
ATOM 815 N N . ILE A 1 93 ? -11.727 0.942 6.701 1.00 82.56 93 ILE A N 1
ATOM 816 C CA . ILE A 1 93 ? -11.917 0.632 8.118 1.00 82.56 93 ILE A CA 1
ATOM 817 C C . ILE A 1 93 ? -13.143 -0.279 8.259 1.00 82.56 93 ILE A C 1
ATOM 819 O O . ILE A 1 93 ? -14.252 0.166 7.948 1.00 82.56 93 ILE A O 1
ATOM 823 N N . PRO A 1 94 ? -12.972 -1.529 8.733 1.00 77.81 94 PRO A N 1
ATOM 824 C CA . PRO A 1 94 ? -14.089 -2.428 9.003 1.00 77.81 94 PRO A CA 1
ATOM 825 C C . PRO A 1 94 ? -15.100 -1.823 9.983 1.00 77.81 94 PRO A C 1
ATOM 827 O O . PRO A 1 94 ? -14.729 -1.129 10.930 1.00 77.81 94 PRO A O 1
ATOM 830 N N . GLU A 1 95 ? -16.384 -2.142 9.807 1.00 72.19 95 GLU A N 1
ATOM 831 C CA . GLU A 1 95 ? -17.463 -1.688 10.703 1.00 72.19 95 GLU A CA 1
ATOM 832 C C . GLU A 1 95 ? -17.255 -2.065 12.174 1.00 72.19 95 GLU A C 1
ATOM 834 O O . GLU A 1 95 ? -17.718 -1.347 13.060 1.00 72.19 95 GLU A O 1
ATOM 839 N N . THR A 1 96 ? -16.520 -3.145 12.446 1.00 71.44 96 THR A N 1
ATOM 840 C CA . THR A 1 96 ? -16.153 -3.561 13.806 1.00 71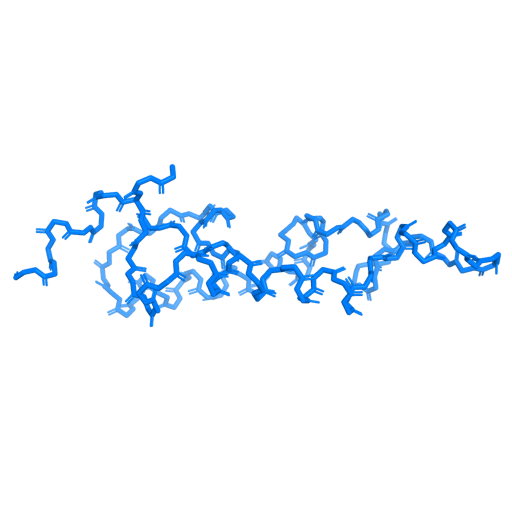.44 96 THR A CA 1
ATOM 841 C C . THR A 1 96 ? -15.386 -2.480 14.568 1.00 71.44 96 THR A C 1
ATOM 843 O O . THR A 1 96 ? -15.529 -2.393 15.780 1.00 71.44 96 THR A O 1
ATOM 846 N N . TYR A 1 97 ? -14.642 -1.610 13.876 1.00 70.81 97 TYR A N 1
ATOM 847 C CA . TYR A 1 97 ? -13.940 -0.477 14.484 1.00 70.81 97 TYR A CA 1
ATOM 848 C C . TYR A 1 97 ? -14.810 0.788 14.622 1.00 70.81 97 TYR A C 1
ATOM 850 O O . TYR A 1 97 ? -14.447 1.689 15.372 1.00 70.81 97 TYR A O 1
ATOM 858 N N . ASN A 1 98 ? -15.949 0.875 13.918 1.00 60.12 98 ASN A N 1
ATOM 859 C CA . ASN A 1 98 ? -16.818 2.064 13.891 1.00 60.12 98 ASN A CA 1
ATOM 860 C C . ASN A 1 98 ? -17.861 2.106 15.020 1.00 60.12 98 ASN A C 1
ATOM 862 O O . ASN A 1 98 ? -18.402 3.174 15.295 1.00 60.12 98 ASN A O 1
ATOM 866 N N . LYS A 1 99 ? -18.165 0.979 15.679 1.00 55.53 99 LYS A N 1
ATOM 867 C CA . LYS A 1 99 ? -19.222 0.920 16.710 1.00 55.53 99 LYS A CA 1
ATOM 868 C C . LYS A 1 99 ? -18.900 1.677 18.011 1.00 55.53 99 LYS A C 1
ATOM 870 O O . LYS A 1 99 ? -19.793 1.821 18.833 1.00 55.53 99 LYS A O 1
ATOM 875 N N . GLU A 1 100 ? -17.686 2.202 18.179 1.00 50.59 100 GLU A N 1
ATOM 876 C CA . GLU A 1 100 ? -17.216 2.822 19.434 1.00 50.59 100 GLU A CA 1
ATOM 877 C C . GLU A 1 100 ? -16.618 4.233 19.250 1.00 50.59 100 GLU A C 1
ATOM 879 O O . GLU A 1 100 ? -15.821 4.681 20.069 1.00 50.59 100 GLU A O 1
ATOM 884 N N . LEU A 1 101 ? -16.948 4.922 18.151 1.00 49.50 101 LEU A N 1
ATOM 885 C CA . LEU A 1 101 ? -16.646 6.355 17.958 1.00 49.50 101 LEU A CA 1
ATOM 886 C C . LEU A 1 101 ? -17.882 7.250 18.184 1.00 49.50 101 LEU A C 1
ATOM 888 O O . LEU A 1 101 ? -17.866 8.421 17.806 1.00 49.50 101 LEU A O 1
ATOM 892 N N . LYS A 1 102 ? -18.954 6.688 18.756 1.00 35.69 102 LYS A N 1
ATOM 893 C CA . LYS A 1 102 ? -20.109 7.432 19.269 1.00 35.69 102 LYS A CA 1
ATOM 894 C C . LYS A 1 102 ? -19.961 7.666 20.760 1.00 35.69 102 LYS A C 1
ATOM 896 O O . LYS A 1 102 ? -19.526 6.709 21.437 1.00 35.69 102 LYS A O 1
#

Solvent-accessible surface area (backbone atoms only — not comparable to full-atom values): 6163 Å² total; per-residue (Å²): 138,88,51,60,72,65,92,60,87,46,69,67,55,57,50,47,50,50,52,48,49,57,69,73,54,74,37,30,46,57,48,29,71,77,36,85,93,46,65,32,39,19,92,83,73,64,75,52,67,9,43,65,65,34,58,66,47,74,30,68,66,32,38,55,53,50,52,52,52,50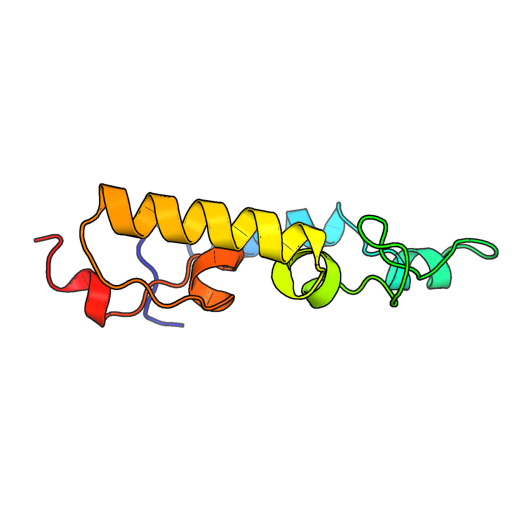,51,51,51,30,66,75,66,73,45,95,72,79,97,43,66,53,44,75,75,65,56,43,44,61,64,87,73,58,78,72,80,117

Mean predicted aligned error: 7.83 Å

Foldseek 3Di:
DPFADPPPPDPVVLVVVVVVCPVPDPWQLVVCVVDPPGDQAAPPQRPDGTDPCQNCPVPPVNPVVLVVVLVVCCVVVVDDDDSDCCCVVVVRDDVVVVPPPD

Sequence (102 aa):
WSQNYKMTMSTAYKENLYKMFYRWHLPPTRIARMFKGKSNKCWKCHQIPGSYYHMWWTCSEAKKYWTRIHIWLKEMTKRHIDFKPELFLLGIIPETYNKELK